Protein AF-A0A818TIJ1-F1 (afdb_monomer_lite)

Foldseek 3Di:
DDADEDEDAADAVVSVVVVVVCVVVPHHYDYHYDDVVVNVVVVVVVCVVVVNVVVDDPQKAWDDWDFDPPPDPQGWIWTWIAHPVRDIDIDTHRDDDDDPDDPQDFDDDDDPCPVVDPDDDDTPNVDDD

Sequence (129 aa):
MTAKTVCIIGAGPSGLAAAKVLLEDGFDVTEDDVPWEHIHNYLKKYAYKFHLIERIRFQTTVLSIDKDNLKNSTLPWLVKIRTVDNKQQTFEFDLVVVATGLFSTPFMPIFRGQHKFAGSIVHPNEIKT

Structure (mmCIF, N/CA/C/O backbone):
data_AF-A0A818TIJ1-F1
#
_entry.id   AF-A0A818TIJ1-F1
#
loop_
_atom_site.group_PDB
_atom_site.id
_atom_site.type_symbol
_atom_site.label_atom_id
_atom_site.label_alt_id
_atom_site.label_comp_id
_atom_site.label_asym_id
_atom_site.label_entity_id
_atom_site.label_seq_id
_atom_site.pdbx_PDB_ins_code
_atom_site.Cartn_x
_atom_site.Cartn_y
_atom_site.Cartn_z
_atom_site.occupancy
_atom_site.B_iso_or_equiv
_atom_site.auth_seq_id
_atom_site.auth_comp_id
_atom_site.auth_asym_id
_atom_site.auth_atom_id
_atom_site.pdbx_PDB_model_num
ATOM 1 N N . MET A 1 1 ? -36.079 -26.126 -14.978 1.00 48.28 1 MET A N 1
ATOM 2 C CA . MET A 1 1 ? -35.968 -24.653 -14.973 1.00 48.28 1 MET A CA 1
ATOM 3 C C . MET A 1 1 ? -34.658 -24.303 -15.648 1.00 48.28 1 MET A C 1
ATOM 5 O O . MET A 1 1 ? -33.641 -24.857 -15.261 1.00 48.28 1 MET A O 1
ATOM 9 N N . THR A 1 2 ? -34.689 -23.501 -16.707 1.00 48.06 2 THR A N 1
ATOM 10 C CA . THR A 1 2 ? -33.489 -23.030 -17.415 1.00 48.06 2 THR A CA 1
ATOM 11 C C . THR A 1 2 ? -32.692 -22.108 -16.495 1.00 48.06 2 THR A C 1
ATOM 13 O O . THR A 1 2 ? -33.252 -21.130 -15.998 1.00 48.06 2 THR A O 1
ATOM 16 N N . ALA A 1 3 ? -31.425 -22.445 -16.237 1.00 50.81 3 ALA A N 1
ATOM 17 C CA . ALA A 1 3 ? -30.524 -21.619 -15.441 1.00 50.81 3 ALA A CA 1
ATOM 18 C C . ALA A 1 3 ? -30.448 -20.213 -16.053 1.00 50.81 3 ALA A C 1
ATOM 20 O O . ALA A 1 3 ? -30.309 -20.064 -17.268 1.00 50.81 3 ALA A O 1
ATOM 21 N N . LYS A 1 4 ? -30.618 -19.185 -15.221 1.00 49.31 4 LYS A N 1
ATOM 22 C CA . LYS A 1 4 ? -30.474 -17.791 -15.641 1.00 49.31 4 LYS A CA 1
ATOM 23 C C . LYS A 1 4 ? -29.001 -17.415 -15.480 1.00 49.31 4 LYS A C 1
ATOM 25 O O . LYS A 1 4 ? -28.453 -17.559 -14.393 1.00 49.31 4 LYS A O 1
ATOM 30 N N . THR A 1 5 ? -28.375 -16.957 -16.553 1.00 43.06 5 THR A N 1
ATOM 31 C CA . THR A 1 5 ? -26.987 -16.475 -16.569 1.00 43.06 5 THR A CA 1
ATOM 32 C C . THR A 1 5 ? -26.953 -14.985 -16.233 1.00 43.06 5 THR A C 1
ATOM 34 O O . THR A 1 5 ? -27.732 -14.215 -16.806 1.00 43.06 5 THR A O 1
ATOM 37 N N . VAL A 1 6 ? -26.063 -14.572 -15.331 1.00 50.38 6 VAL A N 1
ATOM 38 C CA . VAL A 1 6 ? -25.899 -13.176 -14.897 1.00 50.38 6 VAL A CA 1
ATOM 39 C C . VAL A 1 6 ? -24.457 -12.741 -15.155 1.00 50.38 6 VAL A C 1
ATOM 41 O O . VAL A 1 6 ? -23.528 -13.298 -14.588 1.00 50.38 6 VAL A O 1
ATOM 44 N N . CYS A 1 7 ? -24.262 -11.724 -15.995 1.00 39.50 7 CYS A N 1
ATOM 45 C CA . CYS A 1 7 ? -22.946 -11.118 -16.198 1.00 39.50 7 CYS A CA 1
ATOM 46 C C . CYS A 1 7 ? -22.722 -10.005 -15.165 1.00 39.50 7 CYS A C 1
ATOM 48 O O . CYS A 1 7 ? -23.560 -9.108 -15.023 1.00 39.50 7 CYS A O 1
ATOM 50 N N . ILE A 1 8 ? -21.604 -10.065 -14.446 1.00 43.34 8 ILE A N 1
ATOM 51 C CA . ILE A 1 8 ? -21.164 -9.048 -13.493 1.00 43.34 8 ILE A CA 1
ATOM 52 C C . ILE A 1 8 ? -19.942 -8.358 -14.083 1.00 43.34 8 ILE A C 1
ATOM 54 O O . ILE A 1 8 ? -18.889 -8.958 -14.241 1.00 43.34 8 ILE A O 1
ATOM 58 N N . ILE A 1 9 ? -20.026 -7.052 -14.313 1.00 36.66 9 ILE A N 1
ATOM 59 C CA . ILE A 1 9 ? -18.870 -6.267 -14.766 1.00 36.66 9 ILE A CA 1
ATOM 60 C C . ILE A 1 9 ? -18.067 -5.783 -13.549 1.00 36.66 9 ILE A C 1
ATOM 62 O O . ILE A 1 9 ? -18.012 -4.602 -13.212 1.00 36.66 9 ILE A O 1
ATOM 66 N N . GLY A 1 10 ? -17.561 -6.787 -12.827 1.00 37.16 10 GLY A N 1
ATOM 67 C CA . GLY A 1 10 ? -16.173 -6.932 -12.437 1.00 37.16 10 GLY A CA 1
ATOM 68 C C . GLY A 1 10 ? -15.754 -7.022 -10.967 1.00 37.16 10 GLY A C 1
ATOM 69 O O . GLY A 1 10 ? -16.467 -6.629 -10.051 1.00 37.16 10 GLY A O 1
ATOM 70 N N . ALA A 1 11 ? -14.517 -7.505 -10.778 1.00 46.94 11 ALA A N 1
ATOM 71 C CA . ALA A 1 11 ? -13.940 -8.138 -9.585 1.00 46.94 11 ALA A CA 1
ATOM 72 C C . ALA A 1 11 ? -13.355 -7.218 -8.484 1.00 46.94 11 ALA A C 1
ATOM 74 O O . ALA A 1 11 ? -12.370 -7.546 -7.816 1.00 46.94 11 ALA A O 1
ATOM 75 N N . GLY A 1 12 ? -13.955 -6.050 -8.240 1.00 48.66 12 GLY A N 1
ATOM 76 C CA . GLY A 1 12 ? -13.703 -5.318 -6.989 1.00 48.66 12 GLY A CA 1
ATOM 77 C C . GLY A 1 12 ? -14.332 -6.045 -5.789 1.00 48.66 12 GLY A C 1
ATOM 78 O O . GLY A 1 12 ? -15.117 -6.973 -5.978 1.00 48.66 12 GLY A O 1
ATOM 79 N N . PRO A 1 13 ? -14.130 -5.611 -4.532 1.00 54.53 13 PRO A N 1
ATOM 80 C CA . PRO A 1 13 ? -14.692 -6.357 -3.404 1.00 54.53 13 PRO A CA 1
ATOM 81 C C . PRO A 1 13 ? -16.239 -6.334 -3.341 1.00 54.53 13 PRO A C 1
ATOM 83 O O . PRO A 1 13 ? -16.824 -7.106 -2.591 1.00 54.53 13 PRO A O 1
ATOM 86 N N . SER A 1 14 ? -16.915 -5.510 -4.161 1.00 47.19 14 SER A N 1
ATOM 87 C CA . SER A 1 14 ? -18.364 -5.611 -4.434 1.00 47.19 14 SER A CA 1
ATOM 88 C C . SER A 1 14 ? -18.734 -6.608 -5.535 1.00 47.19 14 SER A C 1
ATOM 90 O O . SER A 1 14 ? -19.775 -7.243 -5.408 1.00 47.19 14 SER A O 1
ATOM 92 N N . GLY A 1 15 ? -17.909 -6.769 -6.577 1.00 55.72 15 GLY A N 1
ATOM 93 C CA . GLY A 1 15 ? -18.089 -7.825 -7.580 1.00 55.72 15 GLY A CA 1
ATOM 94 C C . GLY A 1 15 ? -18.003 -9.197 -6.937 1.00 55.72 15 GLY A C 1
ATOM 95 O O . GLY A 1 15 ? -18.924 -9.993 -7.060 1.00 55.72 15 GLY A O 1
ATOM 96 N N . LEU A 1 16 ? -16.997 -9.374 -6.078 1.00 54.22 16 LEU A N 1
ATOM 97 C CA . LEU A 1 16 ? -16.809 -10.582 -5.277 1.00 54.22 16 LEU A CA 1
ATOM 98 C C . LEU A 1 16 ? -17.958 -10.829 -4.283 1.00 54.22 16 LEU A C 1
ATOM 100 O O . LEU A 1 16 ? -18.367 -11.969 -4.083 1.00 54.22 16 LEU A O 1
ATOM 104 N N . ALA A 1 17 ? -18.518 -9.781 -3.666 1.00 60.84 17 ALA A N 1
ATOM 105 C CA . ALA A 1 17 ? -19.654 -9.930 -2.750 1.00 60.84 17 ALA A CA 1
ATOM 106 C C . ALA A 1 17 ? -20.977 -10.241 -3.480 1.00 60.84 17 ALA A C 1
ATOM 108 O O . ALA A 1 17 ? -21.772 -11.033 -2.978 1.00 60.84 17 ALA A O 1
ATOM 109 N N . ALA A 1 18 ? -21.209 -9.653 -4.659 1.00 54.69 18 ALA A N 1
ATOM 110 C CA . ALA A 1 18 ? -22.394 -9.908 -5.479 1.00 54.69 18 ALA A CA 1
ATOM 111 C C . ALA A 1 18 ? -22.329 -11.275 -6.178 1.00 54.69 18 ALA A C 1
ATOM 113 O O . ALA A 1 18 ? -23.317 -12.006 -6.159 1.00 54.69 18 ALA A O 1
ATOM 114 N N . ALA A 1 19 ? -21.161 -11.658 -6.707 1.00 58.03 19 ALA A N 1
ATOM 115 C CA . ALA A 1 19 ? -20.910 -12.989 -7.256 1.00 58.03 19 ALA A CA 1
ATOM 116 C C . ALA A 1 19 ? -21.158 -14.072 -6.199 1.00 58.03 19 ALA A C 1
ATOM 118 O O . ALA A 1 19 ? -21.841 -15.052 -6.476 1.00 58.03 19 ALA A O 1
ATOM 119 N N . LYS A 1 20 ? -20.697 -13.856 -4.958 1.00 64.19 20 LYS A N 1
ATOM 120 C CA . LYS A 1 20 ? -20.942 -14.778 -3.842 1.00 64.19 20 LYS A CA 1
ATOM 121 C C . LYS A 1 20 ? -22.440 -15.011 -3.585 1.00 64.19 20 LYS A C 1
ATOM 123 O O . LYS A 1 20 ? -22.859 -16.159 -3.506 1.00 64.19 20 LYS A O 1
ATOM 128 N N . VAL A 1 21 ? -23.238 -13.947 -3.467 1.00 67.94 21 VAL A N 1
ATOM 129 C CA . VAL A 1 21 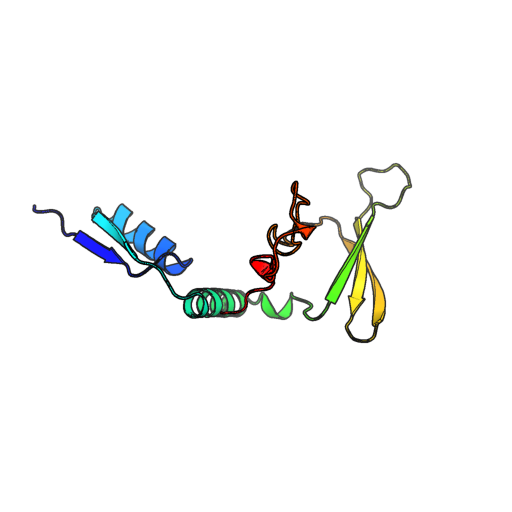? -24.685 -14.058 -3.178 1.00 67.94 21 VAL A CA 1
ATOM 130 C C . VAL A 1 21 ? -25.446 -14.685 -4.353 1.00 67.94 21 VAL A C 1
ATOM 132 O O . VAL A 1 21 ? -26.333 -15.505 -4.149 1.00 67.94 21 VAL A O 1
ATOM 135 N N . LEU A 1 22 ? -25.072 -14.357 -5.592 1.00 65.31 22 LEU A N 1
ATOM 136 C CA . LEU A 1 22 ? -25.716 -14.899 -6.793 1.00 65.31 22 LEU A CA 1
ATOM 137 C C . LEU A 1 22 ? -25.364 -16.377 -7.047 1.00 65.31 22 LEU A C 1
ATOM 139 O O . LEU A 1 22 ? -26.211 -17.122 -7.538 1.00 65.31 22 LEU A O 1
ATOM 143 N N . LEU A 1 23 ? -24.165 -16.825 -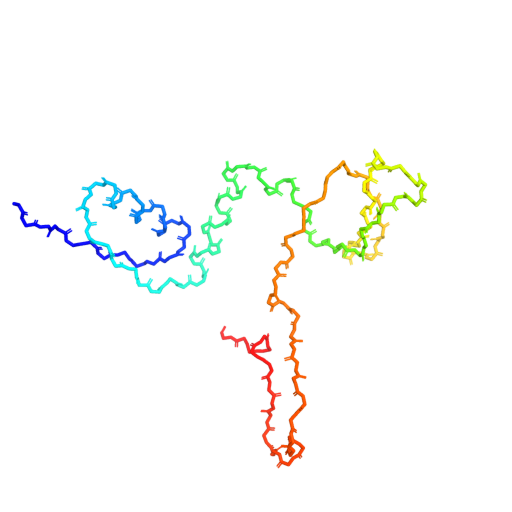6.657 1.00 61.25 23 LEU A N 1
ATOM 144 C CA . LEU A 1 23 ? -23.787 -18.244 -6.650 1.00 61.25 23 LEU A CA 1
ATOM 145 C C . LEU A 1 23 ? -24.547 -19.037 -5.575 1.00 61.25 23 LEU A C 1
ATOM 147 O O . LEU A 1 23 ? -24.979 -20.158 -5.842 1.00 61.25 23 LEU A O 1
ATOM 151 N N . GLU A 1 24 ? -24.737 -18.464 -4.379 1.00 71.56 24 GLU A N 1
ATOM 152 C CA . GLU A 1 24 ? -25.517 -19.084 -3.292 1.00 71.56 24 GLU A CA 1
ATOM 153 C C . GLU A 1 24 ? -26.994 -19.297 -3.689 1.00 71.56 24 GLU A C 1
ATOM 155 O O . GLU A 1 24 ? -27.584 -20.311 -3.315 1.00 71.56 24 GLU A O 1
ATOM 160 N N . ASP A 1 25 ? -27.550 -18.416 -4.528 1.00 68.00 25 ASP A N 1
ATOM 161 C CA . ASP A 1 25 ? -28.910 -18.522 -5.082 1.00 68.00 25 ASP A CA 1
ATOM 162 C C . ASP A 1 25 ? -28.996 -19.324 -6.407 1.00 68.00 25 ASP A C 1
ATOM 164 O O . ASP A 1 25 ? -30.071 -19.438 -7.004 1.00 68.00 25 ASP A O 1
ATOM 168 N N . GLY A 1 26 ? -27.887 -19.918 -6.873 1.00 67.62 26 GLY A N 1
ATOM 169 C CA . GLY A 1 26 ? -27.862 -20.873 -7.992 1.00 67.62 26 GLY A CA 1
ATOM 170 C C . GLY A 1 26 ? -27.772 -20.274 -9.403 1.00 67.62 26 GLY A C 1
ATOM 171 O O . GLY A 1 26 ? -28.171 -20.934 -10.368 1.00 67.62 26 GLY A O 1
ATOM 172 N N . PHE A 1 27 ? -27.272 -19.044 -9.545 1.00 62.81 27 PHE A N 1
ATOM 173 C CA . PHE A 1 27 ? -27.030 -18.399 -10.841 1.00 62.81 27 PHE A CA 1
ATOM 174 C C . PHE A 1 27 ? -25.607 -18.663 -11.358 1.00 62.81 27 PHE A C 1
ATOM 176 O O . PHE A 1 27 ? -24.664 -18.786 -10.580 1.00 62.81 27 PHE A O 1
ATOM 183 N N . ASP A 1 28 ? -25.456 -18.716 -12.684 1.00 48.81 28 ASP A N 1
ATOM 184 C CA . ASP A 1 28 ? -24.156 -18.816 -13.363 1.00 48.81 28 ASP A CA 1
ATOM 185 C C . ASP A 1 28 ? -23.607 -17.405 -13.632 1.00 48.81 28 ASP A C 1
ATOM 187 O O . ASP A 1 28 ? -24.316 -16.574 -14.216 1.00 48.81 28 ASP A O 1
ATOM 191 N N . VAL A 1 29 ? -22.392 -17.121 -13.151 1.00 54.12 29 VAL A N 1
ATOM 192 C CA . VAL A 1 29 ? -21.825 -15.767 -13.046 1.00 54.12 29 VAL A CA 1
ATOM 193 C C . VAL A 1 29 ? -20.516 -15.646 -13.824 1.00 54.12 29 VAL A C 1
ATOM 195 O O . VAL A 1 29 ? -19.577 -16.403 -13.587 1.00 54.12 29 VAL A O 1
ATOM 198 N N . THR A 1 30 ? -20.426 -14.631 -14.686 1.00 53.38 30 THR A N 1
ATOM 199 C CA . THR A 1 30 ? -19.191 -14.216 -15.376 1.00 53.38 30 THR A CA 1
ATOM 200 C C . THR A 1 30 ? -18.722 -12.842 -14.896 1.00 53.38 30 THR A C 1
ATOM 202 O O . THR A 1 30 ? -19.541 -11.936 -14.761 1.00 53.38 30 THR A O 1
ATOM 205 N N . GLU A 1 31 ? -17.418 -12.683 -14.637 1.00 51.91 31 GLU A N 1
ATOM 206 C CA . GLU A 1 31 ? -16.786 -11.407 -14.257 1.00 51.91 31 GLU A CA 1
ATOM 207 C C . GLU A 1 31 ? -16.069 -10.749 -15.457 1.00 51.91 31 GLU A C 1
ATOM 209 O O . GLU A 1 31 ? -15.211 -11.386 -16.065 1.00 51.91 31 GLU A O 1
ATOM 214 N N . ASP A 1 32 ? -16.376 -9.478 -15.761 1.00 57.12 32 ASP A N 1
ATOM 215 C CA . ASP A 1 32 ? -15.617 -8.623 -16.707 1.00 57.12 32 ASP A CA 1
ATOM 216 C C . ASP A 1 32 ? -14.645 -7.667 -15.966 1.00 57.12 32 ASP A C 1
ATOM 218 O O . ASP A 1 32 ? -14.787 -7.429 -14.774 1.00 57.12 32 ASP A O 1
ATOM 222 N N . ASP A 1 33 ? -13.648 -7.075 -16.630 1.00 57.06 33 ASP A N 1
ATOM 223 C CA . ASP A 1 33 ? -12.640 -6.211 -15.977 1.00 57.06 33 ASP A CA 1
ATOM 224 C C . ASP A 1 33 ? -13.216 -4.894 -15.391 1.00 57.06 33 ASP A C 1
ATOM 226 O O . ASP A 1 33 ? -13.845 -4.102 -16.095 1.00 57.06 33 ASP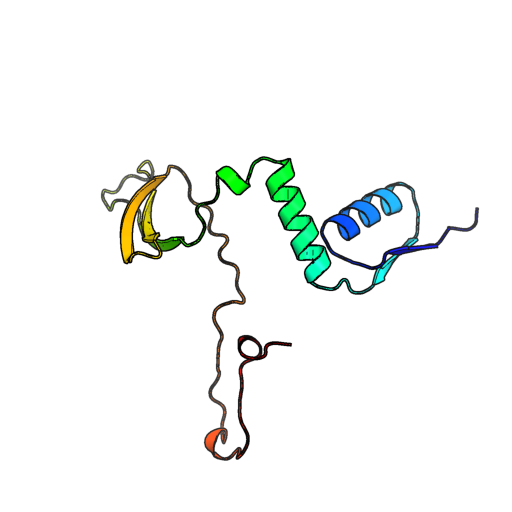 A O 1
ATOM 230 N N . VAL A 1 34 ? -12.945 -4.596 -14.105 1.00 60.59 34 VAL A N 1
ATOM 231 C CA . VAL A 1 34 ? -13.309 -3.304 -13.468 1.00 60.59 34 VAL A CA 1
ATOM 232 C C . VAL A 1 34 ? -12.161 -2.307 -13.561 1.00 60.59 34 VAL A C 1
ATOM 234 O O . VAL A 1 34 ? -11.059 -2.609 -13.093 1.00 60.59 34 VAL A O 1
ATOM 237 N N . PRO A 1 35 ? -12.421 -1.058 -13.983 1.00 76.75 35 PRO A N 1
ATOM 238 C CA . PRO A 1 35 ? -11.439 0.010 -13.861 1.00 76.75 35 PRO A CA 1
ATOM 239 C C . PRO A 1 35 ? -11.038 0.273 -12.398 1.00 76.75 35 PRO A C 1
ATOM 241 O O . PRO A 1 35 ? -11.878 0.339 -11.494 1.00 76.75 35 PRO A O 1
ATOM 244 N N . TRP A 1 36 ? -9.744 0.506 -12.163 1.00 73.88 36 TRP A N 1
ATOM 245 C CA . TRP A 1 36 ? -9.162 0.711 -10.827 1.00 73.88 36 TRP A CA 1
ATOM 246 C C . TRP A 1 36 ? -9.860 1.800 -9.991 1.00 73.88 36 TRP A C 1
ATOM 248 O O . TRP A 1 36 ? -9.979 1.669 -8.771 1.00 73.88 36 TRP A O 1
ATOM 258 N N . GLU A 1 37 ? -10.386 2.848 -10.628 1.00 78.62 37 GLU A N 1
ATOM 259 C CA . GLU A 1 37 ? -11.101 3.935 -9.947 1.00 78.62 37 GLU A CA 1
ATOM 260 C C . GLU A 1 37 ? -12.323 3.449 -9.150 1.00 78.62 37 GLU A C 1
ATOM 262 O O . GLU A 1 37 ? -12.586 3.930 -8.042 1.00 78.62 37 GLU A O 1
ATOM 267 N N . HIS A 1 38 ? -13.055 2.457 -9.666 1.00 77.81 38 HIS A N 1
ATOM 268 C CA . HIS A 1 38 ? -14.216 1.896 -8.972 1.00 77.81 38 HIS A CA 1
ATOM 269 C C . HIS A 1 38 ? -13.795 1.078 -7.747 1.00 77.81 38 HIS A C 1
ATOM 271 O O . HIS A 1 38 ? -14.425 1.184 -6.690 1.00 77.81 38 HIS A O 1
ATOM 277 N N . ILE A 1 39 ? -12.699 0.321 -7.855 1.00 78.19 39 ILE A N 1
ATOM 278 C CA . ILE A 1 39 ? -12.122 -0.438 -6.737 1.00 78.19 39 ILE A CA 1
ATOM 279 C C . ILE A 1 39 ? -11.630 0.524 -5.651 1.00 78.19 39 ILE A C 1
ATOM 281 O O . ILE A 1 39 ? -11.972 0.360 -4.476 1.00 78.19 39 ILE A O 1
ATOM 285 N N . HIS A 1 40 ? -10.898 1.572 -6.038 1.00 81.69 40 HIS A N 1
ATOM 286 C CA . HIS A 1 40 ? -10.429 2.607 -5.117 1.00 81.69 40 HIS A CA 1
ATOM 287 C C . HIS A 1 40 ? -11.595 3.262 -4.362 1.00 81.69 40 HIS A C 1
ATOM 289 O O . HIS A 1 40 ? -11.574 3.359 -3.131 1.00 81.69 40 HIS A O 1
ATOM 295 N N . ASN A 1 41 ? -12.648 3.657 -5.081 1.00 82.25 41 ASN A N 1
ATOM 296 C CA . ASN A 1 41 ? -13.831 4.270 -4.482 1.00 82.25 41 ASN A CA 1
ATOM 297 C C . ASN A 1 41 ? -14.574 3.322 -3.535 1.00 82.25 41 ASN A C 1
ATOM 299 O O . ASN A 1 41 ? -15.035 3.763 -2.477 1.00 82.25 41 ASN A O 1
ATOM 303 N N . TYR A 1 42 ? -14.673 2.034 -3.870 1.00 84.69 42 TYR A N 1
ATOM 304 C CA . TYR A 1 42 ? -15.237 1.035 -2.966 1.00 84.69 42 TYR A CA 1
ATOM 305 C C . TYR A 1 42 ? -14.436 0.944 -1.659 1.00 84.69 42 TYR A C 1
ATOM 307 O O . TYR A 1 42 ? -15.016 1.056 -0.576 1.00 84.69 42 TYR A O 1
ATOM 315 N N . LEU A 1 43 ? -13.108 0.801 -1.744 1.00 81.31 43 LEU A N 1
ATOM 316 C CA . LEU A 1 43 ? -12.241 0.681 -0.565 1.00 81.31 43 LEU A CA 1
ATOM 317 C C . LEU A 1 43 ? -12.311 1.933 0.313 1.00 81.31 43 LEU A C 1
ATOM 319 O O . LEU A 1 43 ? -12.409 1.833 1.538 1.00 81.31 43 LEU A O 1
ATOM 323 N N . LYS A 1 44 ? -12.341 3.116 -0.308 1.00 82.12 44 LYS A N 1
ATOM 324 C CA . LYS A 1 44 ? -12.508 4.389 0.398 1.00 82.12 44 LYS A CA 1
ATOM 325 C C . LYS A 1 44 ? -13.834 4.434 1.161 1.00 82.12 44 LYS A C 1
ATOM 327 O O . LYS A 1 44 ? -13.842 4.742 2.352 1.00 82.12 44 LYS A O 1
ATOM 332 N N . LYS A 1 45 ? -14.950 4.073 0.516 1.00 81.50 45 LYS A N 1
ATOM 333 C CA . LYS A 1 45 ? -16.272 3.996 1.171 1.00 81.50 45 LYS A CA 1
ATOM 334 C C . LYS A 1 45 ? -16.285 2.987 2.319 1.00 81.50 45 LYS A C 1
ATOM 336 O O . LYS A 1 45 ? -16.843 3.285 3.371 1.00 81.50 45 LYS A O 1
ATOM 341 N N . TYR A 1 46 ? -15.650 1.831 2.140 1.00 79.31 46 TYR A N 1
ATOM 342 C CA . TYR A 1 46 ? -15.515 0.818 3.185 1.00 79.31 46 TYR A CA 1
ATOM 343 C C . TYR A 1 46 ? -14.769 1.374 4.408 1.00 79.31 46 TYR A C 1
ATOM 345 O O . TYR A 1 46 ? -15.252 1.257 5.533 1.00 79.31 46 TYR A O 1
ATOM 353 N N . ALA A 1 47 ? -13.643 2.058 4.193 1.00 76.56 47 ALA A N 1
ATOM 354 C CA . ALA A 1 47 ? -12.862 2.661 5.270 1.00 76.56 47 ALA A CA 1
ATOM 355 C C . ALA A 1 47 ? -13.637 3.740 6.047 1.00 76.56 47 ALA A C 1
ATOM 357 O O . ALA A 1 47 ? -13.517 3.802 7.271 1.00 76.56 47 ALA A O 1
ATOM 358 N N . TYR A 1 48 ? -14.458 4.554 5.373 1.00 84.06 48 TYR A N 1
ATOM 359 C CA . TYR A 1 48 ? -15.344 5.508 6.055 1.00 84.06 48 TYR A CA 1
ATOM 360 C C . TYR A 1 48 ? -16.462 4.812 6.832 1.00 84.06 48 TYR A C 1
ATOM 362 O O . TYR A 1 48 ? -16.694 5.153 7.987 1.00 84.06 48 TYR A O 1
ATOM 370 N N . LYS A 1 49 ? -17.126 3.819 6.226 1.00 89.44 49 LYS A N 1
ATOM 371 C CA . LYS A 1 49 ? -18.246 3.089 6.843 1.00 89.44 49 LYS A CA 1
ATOM 372 C C . LYS A 1 49 ? -17.868 2.464 8.188 1.00 89.44 49 LYS A C 1
ATOM 374 O O . LYS A 1 49 ? -18.692 2.429 9.093 1.00 89.44 49 LYS A O 1
ATOM 379 N N . PHE A 1 50 ? -16.641 1.963 8.304 1.00 87.00 50 PHE A N 1
ATOM 380 C CA . PHE A 1 50 ? -16.147 1.300 9.511 1.00 87.00 50 PHE A CA 1
ATOM 381 C C . PHE A 1 50 ? -15.227 2.179 10.362 1.00 87.00 50 PHE A C 1
ATOM 383 O O . PHE A 1 50 ? -14.518 1.648 11.214 1.00 87.00 50 PHE A O 1
ATOM 390 N N . HIS A 1 51 ? -15.225 3.502 10.148 1.00 85.75 51 HIS A N 1
ATOM 391 C CA . HIS A 1 51 ? -14.447 4.435 10.969 1.00 85.75 51 HIS A CA 1
ATOM 392 C C . HIS 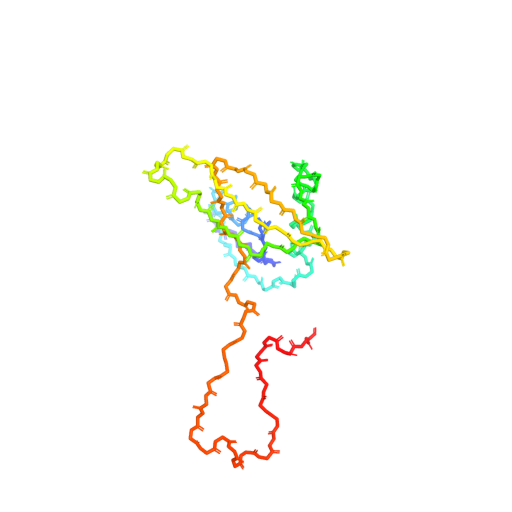A 1 51 ? -12.947 4.079 11.024 1.00 85.75 51 HIS A C 1
ATOM 394 O O . HIS A 1 51 ? -12.284 4.166 12.056 1.00 85.75 51 HIS A O 1
ATOM 400 N N . LEU A 1 52 ? -12.397 3.617 9.897 1.00 75.62 52 LEU A N 1
ATOM 401 C CA . LEU A 1 52 ? -10.990 3.223 9.791 1.00 75.62 52 LEU A CA 1
ATOM 402 C C . LEU A 1 52 ? -10.096 4.419 9.459 1.00 75.62 52 LEU A C 1
ATOM 404 O O . LEU A 1 52 ? -8.940 4.446 9.865 1.00 75.62 52 LEU A O 1
ATOM 408 N N . ILE A 1 53 ? -10.626 5.424 8.754 1.00 80.75 53 ILE A N 1
ATOM 409 C CA . ILE A 1 53 ? -9.865 6.609 8.323 1.00 80.75 53 ILE A CA 1
ATOM 410 C C . ILE A 1 53 ? -9.261 7.362 9.514 1.00 80.75 53 ILE A C 1
ATOM 412 O O . ILE A 1 53 ? -8.088 7.717 9.474 1.00 80.75 53 ILE A O 1
ATOM 416 N N . GLU A 1 54 ? -10.020 7.540 10.594 1.00 82.12 54 GLU A N 1
ATOM 417 C CA . GLU A 1 54 ? -9.562 8.196 11.831 1.00 82.12 54 GLU A CA 1
ATOM 418 C C . GLU A 1 54 ? -8.471 7.414 12.585 1.00 82.12 54 GLU A C 1
ATOM 420 O O . GLU A 1 54 ? -7.783 7.968 13.439 1.00 82.12 54 GLU A O 1
ATOM 425 N N . ARG A 1 55 ? -8.279 6.134 12.249 1.00 77.44 55 ARG A N 1
ATOM 426 C CA . ARG A 1 55 ? -7.255 5.256 12.834 1.00 77.44 55 ARG A CA 1
ATOM 427 C C . ARG A 1 55 ? -5.993 5.167 11.976 1.00 77.44 55 ARG A C 1
ATOM 429 O O . ARG A 1 55 ? -5.016 4.553 12.399 1.00 77.44 55 ARG A O 1
ATOM 436 N N . ILE A 1 56 ? -5.996 5.769 10.785 1.00 81.94 56 ILE A N 1
ATOM 437 C CA . ILE A 1 56 ? -4.871 5.740 9.849 1.00 81.94 56 ILE A CA 1
ATOM 438 C C . ILE A 1 56 ? -4.088 7.047 9.950 1.00 81.94 56 ILE A C 1
ATOM 440 O O . ILE A 1 56 ? -4.618 8.140 9.757 1.00 81.94 56 ILE A O 1
ATOM 444 N N . ARG A 1 57 ? -2.779 6.931 10.176 1.00 81.56 57 ARG A N 1
ATOM 445 C CA . ARG A 1 57 ? -1.844 8.050 10.034 1.00 81.56 57 ARG A CA 1
ATOM 446 C C . ARG A 1 57 ? -1.295 8.061 8.613 1.00 81.56 57 ARG A C 1
ATOM 448 O O . ARG A 1 57 ? -0.330 7.366 8.305 1.00 81.56 57 ARG A O 1
ATOM 455 N N . PHE A 1 58 ? -1.929 8.834 7.734 1.00 83.50 58 PHE A N 1
ATOM 456 C CA . PHE A 1 58 ? -1.397 9.080 6.392 1.00 83.50 58 PHE A CA 1
ATOM 457 C C . PHE A 1 58 ? -0.077 9.854 6.458 1.00 83.50 58 PHE A C 1
ATOM 459 O O . PHE A 1 58 ? 0.309 10.360 7.513 1.00 83.50 58 PHE A O 1
ATOM 466 N N . GLN A 1 59 ? 0.626 9.946 5.322 1.00 86.31 59 GLN A N 1
ATOM 467 C CA . GLN A 1 59 ? 1.853 10.749 5.211 1.00 86.31 59 GLN A CA 1
ATOM 468 C C . GLN A 1 59 ? 2.923 10.374 6.256 1.00 86.31 59 GLN A C 1
ATOM 470 O O . GLN A 1 59 ? 3.714 11.200 6.710 1.00 86.31 59 GLN A O 1
ATOM 475 N N . THR A 1 60 ? 2.931 9.099 6.640 1.00 83.94 60 THR A N 1
ATOM 476 C CA . THR A 1 60 ? 3.785 8.550 7.684 1.00 83.94 60 THR A CA 1
ATOM 477 C C . THR A 1 60 ? 4.479 7.315 7.133 1.00 83.94 60 THR A C 1
ATOM 479 O O . THR A 1 60 ? 3.827 6.380 6.678 1.00 83.94 60 THR A O 1
ATOM 482 N N . THR A 1 61 ? 5.809 7.320 7.141 1.00 88.06 61 THR A N 1
ATOM 483 C CA . THR A 1 61 ? 6.633 6.188 6.697 1.00 88.06 61 THR A CA 1
ATOM 484 C C . THR A 1 61 ? 7.164 5.445 7.913 1.00 88.06 61 THR A C 1
ATOM 486 O O . THR A 1 61 ? 7.759 6.069 8.787 1.00 88.06 61 THR A O 1
ATOM 489 N N . VAL A 1 62 ? 6.998 4.125 7.968 1.00 88.62 62 VAL A N 1
ATOM 490 C CA . VAL A 1 62 ? 7.673 3.285 8.969 1.00 88.62 62 VAL A CA 1
ATOM 491 C C . VAL A 1 62 ? 9.129 3.086 8.538 1.00 88.62 62 VAL A C 1
ATOM 493 O O . VAL A 1 62 ? 9.383 2.691 7.404 1.00 88.62 62 VAL A O 1
ATOM 496 N N . LEU A 1 63 ? 10.077 3.403 9.422 1.00 91.81 63 LEU A N 1
ATOM 497 C CA . LEU A 1 63 ? 11.520 3.299 9.185 1.00 91.81 63 LEU A CA 1
ATOM 498 C C . LEU A 1 63 ? 12.103 1.977 9.693 1.00 91.81 63 LEU A C 1
ATOM 500 O O . LEU A 1 63 ? 12.926 1.376 9.010 1.00 91.81 63 LEU A O 1
ATOM 504 N N . SER A 1 64 ? 11.705 1.545 10.891 1.00 92.06 64 SER A N 1
ATOM 505 C CA . SER A 1 64 ? 12.149 0.278 11.478 1.00 92.06 64 SER A CA 1
ATOM 506 C C . SER A 1 64 ? 11.096 -0.295 12.423 1.00 92.06 64 SER A C 1
ATOM 508 O O . SER A 1 64 ? 10.264 0.437 12.969 1.00 92.06 64 SER A O 1
ATOM 510 N N . ILE A 1 65 ? 11.130 -1.618 12.571 1.00 88.50 65 ILE A N 1
ATOM 511 C CA . ILE A 1 65 ? 10.338 -2.383 13.530 1.00 88.50 65 ILE A CA 1
ATOM 512 C C . ILE A 1 65 ? 11.336 -3.269 14.267 1.00 88.50 65 ILE A C 1
ATOM 514 O O . ILE A 1 65 ? 11.902 -4.186 13.673 1.00 88.50 65 ILE A O 1
ATOM 518 N N . ASP A 1 66 ? 11.553 -2.980 15.541 1.00 86.75 66 ASP A N 1
ATOM 519 C CA . ASP A 1 66 ? 12.560 -3.636 16.366 1.00 86.75 66 ASP A CA 1
ATOM 520 C C . ASP A 1 66 ? 11.886 -4.242 17.603 1.00 86.75 66 ASP A C 1
ATOM 522 O O . ASP A 1 66 ? 10.914 -3.696 18.129 1.00 86.75 66 ASP A O 1
ATOM 526 N N . LYS A 1 67 ? 12.392 -5.378 18.089 1.00 78.62 67 LYS A N 1
ATOM 527 C CA . LYS A 1 67 ? 12.118 -5.805 19.466 1.00 78.62 67 LYS A CA 1
ATOM 528 C C . LYS A 1 67 ? 13.209 -5.235 20.349 1.00 78.62 67 LYS A C 1
ATOM 530 O O . LYS A 1 67 ? 14.379 -5.279 19.967 1.00 78.62 67 LYS A O 1
ATOM 535 N N . ASP A 1 68 ? 12.842 -4.726 21.518 1.00 68.44 68 ASP A N 1
ATOM 536 C CA . ASP A 1 68 ? 13.847 -4.345 22.500 1.00 68.44 68 ASP A CA 1
ATOM 537 C C . ASP A 1 68 ? 14.716 -5.578 22.821 1.00 68.44 68 ASP A C 1
ATOM 539 O O . ASP A 1 68 ? 14.209 -6.656 23.143 1.00 68.44 68 ASP A O 1
ATOM 543 N N . ASN A 1 69 ? 16.033 -5.457 22.633 1.00 59.75 69 ASN A N 1
ATOM 544 C CA . ASN A 1 69 ? 16.989 -6.572 22.547 1.00 59.75 69 ASN A CA 1
ATOM 545 C C . ASN A 1 69 ? 17.271 -7.255 23.905 1.00 59.75 69 ASN A C 1
ATOM 547 O O . ASN A 1 69 ? 18.243 -7.998 24.069 1.00 59.75 69 ASN A O 1
ATOM 551 N N . LEU A 1 70 ? 16.399 -7.061 24.889 1.00 57.28 70 LEU A N 1
ATOM 552 C CA . LEU A 1 70 ? 16.482 -7.625 26.230 1.00 57.28 70 LEU A CA 1
ATOM 553 C C . LEU A 1 70 ? 15.694 -8.940 26.338 1.00 57.28 70 LEU A C 1
ATOM 555 O O . LEU A 1 70 ? 14.803 -9.068 27.165 1.00 57.28 70 LEU A O 1
ATOM 559 N N . LYS A 1 71 ? 16.046 -9.935 25.508 1.00 54.91 71 LYS A N 1
ATOM 560 C CA . LYS A 1 71 ? 15.800 -11.396 25.661 1.00 54.91 71 LYS A CA 1
ATOM 561 C C . LYS A 1 71 ? 14.380 -11.908 26.003 1.00 54.91 71 LYS A C 1
ATOM 563 O O . LYS A 1 71 ? 14.219 -13.122 26.115 1.00 54.91 71 LYS A O 1
ATOM 568 N N . ASN A 1 72 ? 13.361 -11.062 26.128 1.00 58.09 72 ASN A N 1
ATOM 569 C CA . ASN A 1 72 ? 12.016 -11.458 26.537 1.00 58.09 72 ASN A CA 1
ATOM 570 C C . ASN A 1 72 ? 11.039 -11.403 25.362 1.00 58.09 72 ASN A C 1
ATOM 572 O O . ASN A 1 72 ? 10.820 -10.365 24.742 1.00 58.09 72 ASN A O 1
ATOM 576 N N . SER A 1 73 ? 10.406 -12.542 25.081 1.00 59.16 73 SER A N 1
ATOM 577 C CA . SER A 1 73 ? 9.365 -12.690 24.057 1.00 59.16 73 SER A CA 1
ATOM 578 C C . SER A 1 73 ? 8.073 -11.923 24.371 1.00 59.16 73 SER A C 1
ATOM 580 O O . SER A 1 73 ? 7.228 -11.807 23.486 1.00 59.16 73 SER A O 1
ATOM 582 N N . THR A 1 74 ? 7.945 -11.388 25.589 1.00 65.12 74 THR A N 1
ATOM 583 C CA . THR A 1 74 ? 6.830 -10.578 26.106 1.00 65.12 74 THR A CA 1
ATOM 584 C C . THR A 1 74 ? 6.995 -9.065 25.928 1.00 65.12 74 THR A C 1
ATOM 586 O O . THR A 1 74 ? 6.086 -8.330 26.298 1.00 65.12 74 THR A O 1
ATOM 589 N N . LEU A 1 75 ? 8.125 -8.579 25.399 1.00 69.25 75 LEU A N 1
ATOM 590 C CA . LEU A 1 75 ? 8.339 -7.141 25.191 1.00 69.25 75 LEU A CA 1
ATOM 591 C C . LEU A 1 75 ? 7.550 -6.611 23.976 1.00 69.25 75 LEU A C 1
ATOM 593 O O . LEU A 1 75 ? 7.409 -7.342 22.986 1.00 69.25 75 LEU A O 1
ATOM 597 N N . PRO A 1 76 ? 7.066 -5.352 24.025 1.00 79.00 76 PRO A N 1
ATOM 598 C CA . PRO A 1 76 ? 6.360 -4.732 22.911 1.00 79.00 76 PRO A CA 1
ATOM 599 C C . PRO A 1 76 ? 7.297 -4.482 21.721 1.00 79.00 76 PRO A C 1
ATOM 601 O O . PRO A 1 76 ? 8.519 -4.381 21.848 1.00 79.00 76 PRO A O 1
ATOM 604 N N . TRP A 1 77 ? 6.709 -4.365 20.537 1.00 81.12 77 TRP A N 1
ATOM 605 C CA . TRP A 1 77 ? 7.389 -3.952 19.317 1.00 81.12 77 TRP A CA 1
ATOM 606 C C . TRP A 1 77 ? 7.609 -2.444 19.304 1.00 81.12 77 TRP A C 1
ATOM 608 O O . TRP A 1 77 ? 6.664 -1.674 19.475 1.00 81.12 77 TRP A O 1
ATOM 618 N N . LEU A 1 78 ? 8.837 -2.028 19.014 1.00 88.44 78 LEU A N 1
ATOM 619 C CA . LEU A 1 78 ? 9.214 -0.636 18.819 1.00 88.44 78 LEU A CA 1
ATOM 620 C C . LEU A 1 78 ? 9.118 -0.296 17.332 1.00 88.44 78 LEU A C 1
ATOM 622 O O . LEU A 1 78 ? 9.890 -0.795 16.514 1.00 88.44 78 LEU A O 1
ATOM 626 N N . VAL A 1 79 ? 8.173 0.566 16.974 1.00 88.31 79 VAL A N 1
ATOM 627 C CA . VAL A 1 79 ? 7.950 1.007 15.594 1.00 88.31 79 VAL A CA 1
ATOM 628 C C . VAL A 1 79 ? 8.409 2.449 15.455 1.00 88.31 79 VAL A C 1
ATOM 630 O O . VAL A 1 79 ? 7.800 3.370 16.007 1.00 88.31 79 VAL A O 1
ATOM 633 N N . LYS A 1 80 ? 9.483 2.653 14.693 1.00 93.50 80 LYS A N 1
ATOM 634 C CA . LYS A 1 80 ? 10.013 3.980 14.376 1.00 93.50 80 LYS A CA 1
ATOM 635 C C . LYS A 1 80 ? 9.368 4.498 13.101 1.00 93.50 80 LYS A C 1
ATOM 637 O O . LYS A 1 80 ? 9.392 3.824 12.073 1.00 93.50 80 LYS A O 1
ATOM 642 N N . ILE A 1 81 ? 8.832 5.710 13.146 1.00 93.12 81 ILE A N 1
ATOM 643 C CA . ILE A 1 81 ? 8.194 6.370 12.007 1.00 93.12 81 ILE A CA 1
ATOM 644 C C . ILE A 1 81 ? 8.894 7.676 11.640 1.00 93.12 81 ILE A C 1
ATOM 646 O O . ILE A 1 81 ? 9.611 8.264 12.451 1.00 93.12 81 ILE A O 1
ATOM 650 N N . ARG A 1 82 ? 8.621 8.150 10.425 1.00 96.31 82 ARG A N 1
ATOM 651 C CA . ARG A 1 82 ? 8.946 9.486 9.930 1.00 96.31 82 ARG A CA 1
ATOM 652 C C . ARG A 1 82 ? 7.714 10.128 9.304 1.00 96.31 82 ARG A C 1
ATOM 654 O O . ARG A 1 82 ? 7.096 9.539 8.415 1.00 96.31 82 ARG A O 1
ATOM 661 N N . THR A 1 83 ? 7.394 11.336 9.739 1.00 92.62 83 THR A N 1
ATOM 662 C CA . THR A 1 83 ? 6.343 12.186 9.161 1.00 92.62 83 THR A CA 1
ATOM 663 C C . THR A 1 83 ? 6.894 13.060 8.029 1.00 92.62 83 THR A C 1
ATOM 665 O O . THR A 1 83 ? 8.106 13.164 7.836 1.00 92.62 83 THR A O 1
ATOM 668 N N . VAL A 1 84 ? 6.009 13.693 7.254 1.00 91.62 84 VAL A N 1
ATOM 669 C CA . VAL A 1 84 ? 6.386 14.567 6.119 1.00 91.62 84 VAL A CA 1
ATOM 670 C C . VAL A 1 84 ? 7.267 15.757 6.497 1.00 91.62 84 VAL A C 1
ATOM 672 O O . VAL A 1 84 ? 8.050 16.217 5.674 1.00 91.62 84 VAL A O 1
ATOM 675 N N . ASP A 1 85 ? 7.197 16.224 7.742 1.00 94.44 85 ASP A N 1
ATOM 676 C CA . ASP A 1 85 ? 8.065 17.273 8.291 1.00 94.44 85 ASP A CA 1
ATOM 677 C C . ASP A 1 85 ? 9.433 16.737 8.767 1.00 94.44 85 ASP A C 1
ATOM 679 O O . ASP A 1 85 ? 10.155 17.423 9.488 1.00 94.44 85 ASP A O 1
ATOM 683 N N . ASN A 1 86 ? 9.796 15.512 8.366 1.00 92.06 86 ASN A N 1
ATOM 684 C CA . ASN A 1 86 ? 11.019 14.796 8.739 1.00 92.06 86 ASN A CA 1
ATOM 685 C C . ASN A 1 86 ? 11.200 14.549 10.245 1.00 92.06 86 ASN A C 1
ATOM 687 O O . ASN A 1 86 ? 12.284 14.138 10.669 1.00 92.06 86 ASN A O 1
ATOM 691 N N . LYS A 1 87 ? 10.154 14.720 11.062 1.00 94.81 87 LYS A N 1
ATOM 692 C CA . LYS A 1 87 ? 10.213 14.333 12.475 1.00 94.81 87 LYS A CA 1
ATOM 693 C C . LYS A 1 87 ? 10.168 12.817 12.608 1.00 94.81 87 LYS A C 1
ATOM 695 O O . LYS A 1 87 ? 9.407 12.140 11.917 1.00 94.81 87 LYS A O 1
ATOM 700 N N . GLN A 1 88 ? 10.992 12.291 13.511 1.00 96.94 88 GLN A N 1
ATOM 701 C CA . GLN A 1 88 ? 11.007 10.873 13.853 1.00 96.94 88 GLN A CA 1
ATOM 702 C C . GLN A 1 88 ? 10.399 10.651 15.230 1.00 96.94 88 GLN A C 1
ATOM 704 O O . GLN A 1 88 ? 10.638 11.422 16.159 1.00 96.94 88 GLN A O 1
ATOM 709 N N . GLN A 1 89 ? 9.614 9.588 15.347 1.00 93.19 89 GLN A N 1
ATOM 710 C CA . GLN A 1 89 ? 8.961 9.182 16.587 1.00 93.19 89 GLN A CA 1
ATOM 711 C C . GLN A 1 89 ? 8.987 7.660 16.690 1.00 93.19 89 GLN A C 1
ATOM 713 O O . GLN A 1 89 ? 8.914 6.972 15.671 1.00 93.19 89 GLN A O 1
ATOM 718 N N . THR A 1 90 ? 9.063 7.145 17.912 1.00 91.94 90 THR A N 1
ATOM 719 C CA . THR A 1 90 ? 8.995 5.708 18.196 1.00 91.94 90 THR A CA 1
ATOM 720 C C . THR A 1 90 ? 7.749 5.430 19.022 1.00 91.94 90 THR A C 1
ATOM 722 O O . THR A 1 90 ? 7.455 6.172 19.958 1.00 91.94 90 THR A O 1
ATOM 725 N N . PHE A 1 91 ? 7.022 4.377 18.661 1.00 85.69 91 PHE A N 1
ATOM 726 C CA . PHE A 1 91 ? 5.815 3.925 19.348 1.00 85.69 91 PHE A CA 1
ATOM 727 C C . PHE A 1 91 ? 5.952 2.457 19.733 1.00 85.69 91 PHE A C 1
ATOM 729 O O . PHE A 1 91 ? 6.590 1.689 19.015 1.00 85.69 91 PHE A O 1
ATOM 736 N N . GLU A 1 92 ? 5.322 2.079 20.839 1.00 87.94 92 GLU A N 1
ATOM 737 C CA . GLU A 1 92 ? 5.288 0.704 21.332 1.00 87.94 92 GLU A CA 1
ATOM 738 C C . GLU A 1 92 ? 3.954 0.046 20.965 1.00 87.94 92 GLU A C 1
ATOM 740 O O . GLU A 1 92 ? 2.898 0.674 21.085 1.00 87.94 92 GLU A O 1
ATOM 745 N N . PHE A 1 93 ? 3.996 -1.206 20.509 1.00 82.00 93 PHE A N 1
ATOM 746 C CA . PHE A 1 93 ? 2.809 -1.982 20.144 1.00 82.00 93 PHE A CA 1
ATOM 747 C C . PHE A 1 93 ? 2.938 -3.441 20.579 1.00 82.00 93 PHE A C 1
ATOM 749 O O . PHE A 1 93 ? 3.975 -4.063 20.372 1.00 82.00 93 PHE A O 1
ATOM 756 N N . ASP A 1 94 ? 1.860 -4.038 21.081 1.00 82.19 94 ASP A N 1
ATOM 757 C CA . ASP A 1 94 ? 1.854 -5.462 21.450 1.00 82.19 94 ASP A CA 1
ATOM 758 C C . ASP A 1 94 ? 1.950 -6.384 20.220 1.00 82.19 94 ASP A C 1
ATOM 760 O O . ASP A 1 94 ? 2.538 -7.466 20.267 1.00 82.19 94 ASP A O 1
ATOM 764 N N . LEU A 1 95 ? 1.391 -5.945 19.087 1.00 76.38 95 LEU A N 1
ATOM 765 C CA . LEU A 1 95 ? 1.355 -6.697 17.836 1.00 76.38 95 LEU A CA 1
ATOM 766 C C . LEU A 1 95 ? 1.519 -5.765 16.633 1.00 76.38 95 LEU A C 1
ATOM 768 O O . LEU A 1 95 ? 0.935 -4.684 16.580 1.00 76.38 95 LEU A O 1
ATOM 772 N N . VAL A 1 96 ? 2.286 -6.219 15.640 1.00 78.12 96 VAL A N 1
ATOM 773 C CA . VAL A 1 96 ? 2.515 -5.504 14.382 1.00 78.12 96 VAL A CA 1
ATOM 774 C C . VAL A 1 96 ? 2.119 -6.399 13.212 1.00 78.12 96 VAL A C 1
ATOM 776 O O . VAL A 1 96 ? 2.589 -7.529 13.099 1.00 78.12 96 VAL A O 1
ATOM 779 N N . VAL A 1 97 ? 1.264 -5.881 12.326 1.00 78.75 97 VAL A N 1
ATOM 780 C CA . VAL A 1 97 ? 0.878 -6.532 11.066 1.00 78.75 97 VAL A CA 1
ATOM 781 C C . VAL A 1 97 ? 1.523 -5.776 9.908 1.00 78.75 97 VAL A C 1
ATOM 783 O O . VAL A 1 97 ? 1.295 -4.579 9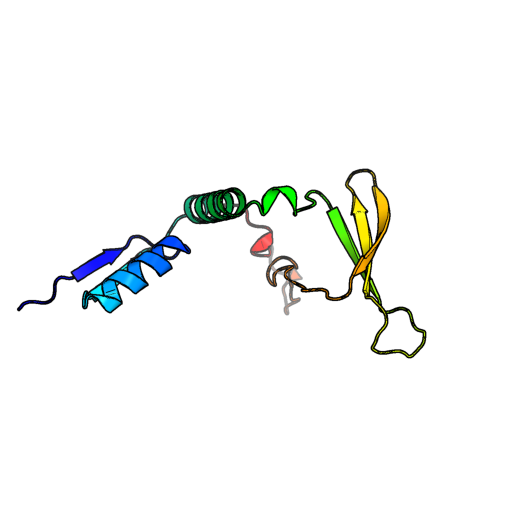.744 1.00 78.75 97 VAL A O 1
ATOM 786 N N . VAL A 1 98 ? 2.321 -6.470 9.093 1.00 77.31 98 VAL A N 1
ATOM 787 C CA . VAL A 1 98 ? 2.987 -5.881 7.922 1.00 77.31 98 VAL A CA 1
ATOM 788 C C . VAL A 1 98 ? 2.110 -6.074 6.685 1.00 77.31 98 VAL A C 1
ATOM 790 O O . VAL A 1 98 ? 1.901 -7.196 6.236 1.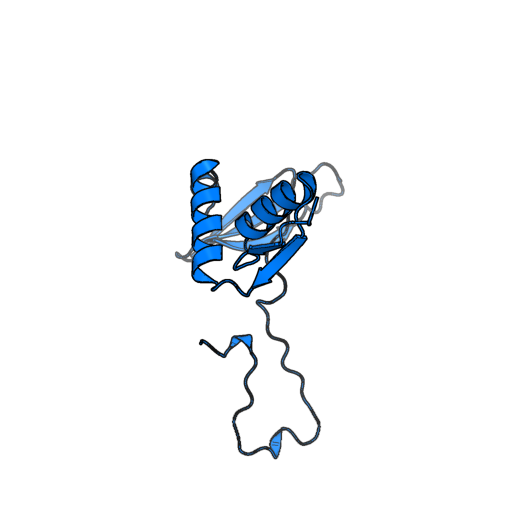00 77.31 98 VAL A O 1
ATOM 793 N N . ALA A 1 99 ? 1.607 -4.970 6.130 1.00 78.44 99 ALA A N 1
ATOM 794 C CA . ALA A 1 99 ? 0.710 -4.949 4.970 1.00 78.44 99 ALA A CA 1
ATOM 795 C C . ALA A 1 99 ? 1.172 -3.941 3.895 1.00 78.44 99 ALA A C 1
ATOM 797 O O . ALA A 1 99 ? 0.371 -3.220 3.309 1.00 78.44 99 ALA A O 1
ATOM 798 N N . THR A 1 100 ? 2.484 -3.855 3.650 1.00 75.69 100 THR A N 1
ATOM 799 C CA . THR A 1 100 ? 3.112 -2.859 2.753 1.00 75.69 100 THR A CA 1
ATOM 800 C C . THR A 1 100 ? 2.922 -3.134 1.257 1.00 75.69 100 THR A C 1
ATOM 802 O O . THR A 1 100 ? 3.313 -2.312 0.430 1.00 75.69 100 THR A O 1
ATOM 805 N N . GLY A 1 101 ? 2.330 -4.277 0.901 1.00 68.44 101 GLY A N 1
ATOM 806 C CA . GLY A 1 101 ? 2.255 -4.758 -0.478 1.00 68.44 101 GLY A CA 1
ATOM 807 C C . GLY A 1 101 ? 3.596 -5.296 -0.993 1.00 68.44 101 GLY A C 1
ATOM 808 O O . GLY A 1 101 ? 4.632 -5.142 -0.349 1.00 68.44 101 GLY A O 1
ATOM 809 N N . LEU A 1 102 ? 3.557 -5.962 -2.151 1.00 65.62 102 LEU A N 1
ATOM 810 C CA . LEU A 1 102 ? 4.708 -6.668 -2.742 1.00 65.62 102 LEU A CA 1
ATOM 811 C C . LEU A 1 102 ? 5.229 -6.031 -4.039 1.00 65.62 102 LEU A C 1
ATOM 813 O O . LEU A 1 102 ? 6.349 -6.306 -4.449 1.00 65.62 102 LEU A O 1
ATOM 817 N N . PHE A 1 103 ? 4.429 -5.185 -4.693 1.00 69.06 103 PHE A N 1
ATOM 818 C CA . PHE A 1 103 ? 4.678 -4.750 -6.074 1.00 69.06 103 PHE A CA 1
ATOM 819 C C . PHE A 1 103 ? 5.275 -3.341 -6.200 1.00 69.06 103 PHE A C 1
ATOM 821 O O . PHE A 1 103 ? 5.432 -2.835 -7.305 1.00 69.06 103 PHE A O 1
ATOM 828 N N . SER A 1 104 ? 5.605 -2.675 -5.091 1.00 67.62 104 SER A N 1
ATOM 829 C CA . SER A 1 104 ? 6.072 -1.281 -5.098 1.00 67.62 104 SER A CA 1
ATOM 830 C C . SER A 1 104 ? 7.575 -1.133 -5.356 1.00 67.62 104 SER A C 1
ATOM 832 O O . SER A 1 104 ? 7.993 -0.119 -5.913 1.00 67.62 104 SER A O 1
ATOM 834 N N . THR A 1 105 ? 8.392 -2.128 -4.999 1.00 74.19 105 THR A N 1
ATOM 835 C CA . THR A 1 105 ? 9.840 -2.113 -5.251 1.00 74.19 105 THR A CA 1
ATOM 836 C C . THR A 1 105 ? 10.145 -2.793 -6.588 1.00 74.19 105 THR A C 1
ATOM 838 O O . THR A 1 105 ? 9.963 -4.005 -6.696 1.00 74.19 105 THR A O 1
ATOM 841 N N . PRO A 1 106 ? 10.587 -2.047 -7.618 1.00 77.81 106 PRO A N 1
ATOM 842 C CA . PRO A 1 106 ? 10.892 -2.629 -8.917 1.00 77.81 106 PRO A CA 1
ATOM 843 C C . PRO A 1 106 ? 12.160 -3.487 -8.852 1.00 77.81 106 PRO A C 1
ATOM 845 O O . PRO A 1 106 ? 13.142 -3.113 -8.209 1.00 77.81 106 PRO A O 1
ATOM 848 N N . PHE A 1 107 ? 12.163 -4.611 -9.567 1.00 82.69 107 PHE A N 1
ATOM 849 C CA . PHE A 1 107 ? 13.363 -5.416 -9.790 1.00 82.69 107 PHE A CA 1
ATOM 850 C C . PHE A 1 107 ? 13.790 -5.273 -11.249 1.00 82.69 107 PHE A C 1
ATOM 852 O O . PHE A 1 107 ? 13.098 -5.742 -12.149 1.00 82.69 107 PHE A O 1
ATOM 859 N N . MET A 1 108 ? 14.930 -4.620 -11.487 1.00 87.12 108 MET A N 1
ATOM 860 C CA . MET A 1 108 ? 15.487 -4.436 -12.829 1.00 87.12 108 MET A CA 1
ATOM 861 C C . MET A 1 108 ? 16.636 -5.421 -13.072 1.00 87.12 108 MET A C 1
ATOM 863 O O . MET A 1 108 ? 17.756 -5.170 -12.618 1.00 87.12 108 MET A O 1
ATOM 867 N N . PRO A 1 109 ? 16.394 -6.549 -13.765 1.00 87.12 109 PRO A N 1
ATOM 868 C CA . PRO A 1 109 ? 17.452 -7.496 -14.083 1.00 87.12 109 PRO A CA 1
ATOM 869 C C . PRO A 1 109 ? 18.422 -6.918 -15.116 1.00 87.12 109 PRO A C 1
ATOM 871 O O . PRO A 1 109 ? 18.032 -6.160 -16.005 1.00 87.12 109 PRO A O 1
ATOM 874 N N . ILE A 1 110 ? 19.685 -7.342 -15.032 1.00 89.50 110 ILE A N 1
ATOM 875 C CA . ILE A 1 110 ? 20.694 -7.058 -16.054 1.00 89.50 110 ILE A CA 1
ATOM 876 C C . ILE A 1 110 ? 20.818 -8.276 -16.970 1.00 89.50 110 ILE A C 1
ATOM 878 O O . ILE A 1 110 ? 21.141 -9.368 -16.501 1.00 89.50 110 ILE A O 1
ATOM 882 N N . PHE A 1 111 ? 20.589 -8.105 -18.271 1.00 89.44 111 PHE A N 1
ATOM 883 C CA . PHE A 1 111 ? 20.676 -9.186 -19.256 1.00 89.44 111 PHE A CA 1
ATOM 884 C C . PHE A 1 111 ? 21.797 -8.975 -20.280 1.00 89.44 111 PHE A C 1
ATOM 886 O O . PHE A 1 111 ? 22.303 -7.875 -20.522 1.00 89.44 111 PHE A O 1
ATOM 893 N N . ARG A 1 112 ? 22.241 -10.077 -20.892 1.00 93.94 112 ARG A N 1
ATOM 894 C CA . ARG A 1 112 ? 23.364 -10.060 -21.834 1.00 93.94 112 ARG A CA 1
ATOM 895 C C . ARG A 1 112 ? 23.025 -9.201 -23.052 1.00 93.94 112 ARG A C 1
ATOM 897 O O . ARG A 1 112 ? 22.019 -9.419 -23.713 1.00 93.94 112 ARG A O 1
ATOM 904 N N . GLY A 1 113 ? 23.911 -8.262 -23.382 1.00 92.75 113 GLY A N 1
ATOM 905 C CA . GLY A 1 113 ? 23.724 -7.373 -24.531 1.00 92.75 113 GLY A CA 1
ATOM 906 C C . GLY A 1 113 ? 22.735 -6.230 -24.296 1.00 92.75 113 GLY A C 1
ATOM 907 O O . GLY A 1 113 ? 22.504 -5.469 -25.226 1.00 92.75 113 GLY A O 1
ATOM 908 N N . GLN A 1 114 ? 22.222 -6.055 -23.073 1.00 91.81 114 GLN A N 1
ATOM 909 C CA . GLN A 1 114 ? 21.321 -4.958 -22.703 1.00 91.81 114 GLN A CA 1
ATOM 910 C C . GLN A 1 114 ? 21.851 -3.575 -23.111 1.00 91.81 114 GLN A C 1
ATOM 912 O O . GLN A 1 114 ? 21.103 -2.758 -23.629 1.00 91.81 114 GLN A O 1
ATOM 917 N N . HIS A 1 115 ? 23.159 -3.341 -22.971 1.00 90.62 115 HIS A N 1
ATOM 918 C CA . HIS A 1 115 ? 23.827 -2.093 -23.369 1.00 90.62 115 HIS A CA 1
ATOM 919 C C . HIS A 1 115 ? 23.835 -1.823 -24.886 1.00 90.62 115 HIS A C 1
ATOM 921 O O . HIS A 1 115 ? 24.176 -0.721 -25.301 1.00 90.62 115 HIS A O 1
ATOM 927 N N . LYS A 1 116 ? 23.526 -2.821 -25.726 1.00 95.06 116 LYS A N 1
ATOM 928 C CA . LYS A 1 116 ? 23.474 -2.679 -27.193 1.00 95.06 116 LYS A CA 1
ATOM 929 C C . LYS A 1 116 ? 22.100 -2.242 -27.690 1.00 95.06 116 LYS A C 1
ATOM 931 O O . LYS A 1 116 ? 21.960 -1.898 -28.860 1.00 95.06 116 LYS A O 1
ATOM 936 N N . PHE A 1 117 ? 21.084 -2.310 -26.835 1.00 93.81 117 PHE A N 1
ATOM 937 C CA . PHE A 1 117 ? 19.749 -1.856 -27.173 1.00 93.81 117 PHE A CA 1
ATOM 938 C C . PHE A 1 117 ? 19.726 -0.324 -27.168 1.00 93.81 117 PHE A C 1
ATOM 940 O O . PHE A 1 117 ? 20.028 0.296 -26.155 1.00 93.81 117 PHE A O 1
ATOM 947 N N . ALA A 1 118 ? 19.396 0.284 -28.309 1.00 92.94 118 ALA A N 1
ATOM 948 C CA . ALA A 1 118 ? 19.397 1.741 -28.473 1.00 92.94 118 ALA A CA 1
ATOM 949 C C . ALA A 1 118 ? 18.130 2.428 -27.923 1.00 92.94 118 ALA A C 1
ATOM 951 O O . ALA A 1 118 ? 18.071 3.654 -27.879 1.00 92.94 118 ALA A O 1
ATOM 952 N N . GLY A 1 119 ? 17.107 1.653 -27.547 1.00 91.00 119 GLY A N 1
ATOM 953 C CA . GLY A 1 119 ? 15.864 2.164 -26.971 1.00 91.00 119 GLY A CA 1
ATOM 954 C C . GLY A 1 119 ? 15.901 2.259 -25.444 1.00 91.00 119 GLY A C 1
ATOM 955 O O . GLY A 1 119 ? 16.845 1.822 -24.788 1.00 91.00 119 GLY A O 1
ATOM 956 N N . SER A 1 120 ? 14.831 2.801 -24.865 1.00 88.94 120 SER A N 1
ATOM 957 C CA . SER A 1 120 ? 14.657 2.870 -23.413 1.00 88.94 120 SER A CA 1
ATOM 958 C C . SER A 1 120 ? 14.161 1.540 -22.849 1.00 88.94 120 SER A C 1
ATOM 960 O O . SER A 1 120 ? 13.247 0.925 -23.397 1.00 88.94 120 SER A O 1
ATOM 962 N N . ILE A 1 121 ? 14.744 1.115 -21.730 1.00 89.06 121 ILE A N 1
ATOM 963 C CA . ILE A 1 121 ? 14.269 -0.022 -20.939 1.00 89.06 121 ILE A CA 1
ATOM 964 C C . ILE A 1 121 ? 13.648 0.560 -19.677 1.00 89.06 121 ILE A C 1
ATOM 966 O O . ILE A 1 121 ? 14.323 1.286 -18.951 1.00 89.06 121 ILE A O 1
ATOM 970 N N . VAL A 1 122 ? 12.378 0.252 -19.437 1.00 89.00 122 VAL A N 1
ATOM 971 C CA . VAL A 1 122 ? 11.601 0.775 -18.308 1.00 89.00 122 VAL A CA 1
ATOM 972 C C . VAL A 1 122 ? 10.980 -0.380 -17.532 1.00 89.00 122 VAL A C 1
ATOM 974 O O . VAL A 1 122 ? 10.523 -1.356 -18.134 1.00 89.00 122 VAL A O 1
ATOM 977 N N . HIS A 1 123 ? 10.957 -0.288 -16.202 1.00 87.50 123 HIS A N 1
ATOM 978 C CA . HIS A 1 123 ? 10.189 -1.224 -15.386 1.00 87.50 123 HIS A CA 1
ATOM 979 C C . HIS A 1 123 ? 8.688 -0.878 -15.480 1.00 87.50 123 HIS A C 1
ATOM 981 O O . HIS A 1 123 ? 8.351 0.305 -15.493 1.00 87.50 123 HIS A O 1
ATOM 987 N N . PRO A 1 124 ? 7.752 -1.849 -15.475 1.00 84.12 124 PRO A N 1
ATOM 988 C CA . PRO A 1 124 ? 6.312 -1.562 -15.523 1.00 84.12 124 PRO A CA 1
ATOM 989 C C . PRO A 1 124 ? 5.824 -0.560 -14.462 1.00 84.12 124 PRO A C 1
ATOM 991 O O . PRO A 1 124 ? 4.990 0.282 -14.759 1.00 84.12 124 PRO A O 1
ATOM 994 N N . ASN A 1 125 ? 6.404 -0.580 -13.255 1.00 81.69 125 ASN A N 1
ATOM 995 C CA . ASN A 1 125 ? 6.140 0.417 -12.198 1.00 81.69 125 ASN A CA 1
ATOM 996 C C . ASN A 1 125 ? 6.427 1.880 -12.599 1.00 81.69 125 ASN A C 1
ATOM 998 O O . ASN A 1 125 ? 5.927 2.794 -11.946 1.00 81.69 125 ASN A O 1
ATOM 1002 N N . GLU A 1 126 ? 7.260 2.117 -13.611 1.00 79.88 126 GLU A N 1
ATOM 1003 C CA . GLU A 1 126 ? 7.576 3.457 -14.123 1.00 79.88 126 GLU A CA 1
ATOM 1004 C C . GLU A 1 126 ? 6.553 3.932 -15.163 1.00 79.88 126 GLU A C 1
ATOM 1006 O O . GLU A 1 126 ? 6.457 5.129 -15.443 1.00 79.88 126 GLU A O 1
ATOM 1011 N N . ILE A 1 127 ? 5.763 3.008 -15.716 1.00 83.88 127 ILE A N 1
ATOM 1012 C CA . ILE A 1 127 ? 4.726 3.308 -16.694 1.00 83.88 127 ILE A CA 1
ATOM 1013 C C . ILE A 1 127 ? 3.486 3.785 -15.937 1.00 83.88 127 ILE A C 1
ATOM 1015 O O . ILE A 1 127 ? 2.851 3.035 -15.199 1.00 83.88 127 ILE A O 1
ATOM 1019 N N . LYS A 1 128 ? 3.128 5.052 -16.139 1.00 69.25 128 LYS A N 1
ATOM 1020 C CA . LYS A 1 128 ? 1.836 5.604 -15.720 1.00 69.25 128 LYS A CA 1
ATOM 1021 C C . LYS A 1 128 ? 0.938 5.637 -16.952 1.00 69.25 128 LYS A C 1
ATOM 1023 O O . LYS A 1 128 ? 1.318 6.254 -17.945 1.00 69.25 128 LYS A O 1
ATOM 1028 N N . THR A 1 129 ? -0.183 4.924 -16.893 1.00 54.16 129 THR A N 1
ATOM 1029 C CA . THR A 1 129 ? -1.247 4.960 -17.912 1.00 54.16 129 THR A CA 1
ATOM 1030 C C . THR A 1 129 ? -2.373 5.865 -17.452 1.00 54.16 129 THR A C 1
ATOM 1032 O O . THR A 1 129 ? -2.533 6.004 -16.216 1.00 54.16 129 THR A O 1
#

Radius of gyration: 22.81 Å; chains: 1; bounding box: 60×42×55 Å

Organism: NCBI:txid433720

pLDDT: mean 74.71, std 15.63, range [36.66, 96.94]

Secondary structure (DSSP, 8-state):
-PPPEEEE---SHHHHHHHHHHHHTT-EEEEPPPPHHHHHHHHHHHHHHTT-GGG---SEEEEEEEE-SSS-TTSPEEEEEEETT--EEEEEES-------SSSS------TTGGG--S----GGG---

InterPro domains:
  IPR020946 Flavin monooxygenase-like [PF00743] (35-128)
  IPR036188 FAD/NAD(P)-binding domain superfamily [G3DSA:3.50.50.60] (1-27)
  IPR036188 FAD/NAD(P)-binding domain superfamily [G3DSA:3.50.50.60] (34-109)
  IPR036188 FAD/NAD(P)-binding domain superfamily [G3DSA:3.50.50.60] (110-125)
  IPR036188 FAD/NAD(P)-binding domain superfamily [SSF51905] (2-126)
  IPR050346 Flavin-containing monooxygenases-like [PTHR23023] (37-126)